Protein AF-A0A6P1F660-F1 (afdb_monomer)

Nearest PDB structures (foldseek):
  6tb3-assembly1_BW  TM=4.256E-01  e=9.507E-01  Saccharomyces cerevisiae S288C

pLDDT: mean 93.19, std 11.72, range [38.12, 98.62]

Structure (mmCIF, N/CA/C/O backbone):
data_AF-A0A6P1F660-F1
#
_entry.id   AF-A0A6P1F660-F1
#
loop_
_atom_site.group_PDB
_atom_site.id
_atom_site.type_symbol
_atom_site.label_atom_id
_atom_site.label_alt_id
_atom_site.label_comp_id
_atom_site.label_asym_id
_atom_site.label_entity_id
_atom_site.label_seq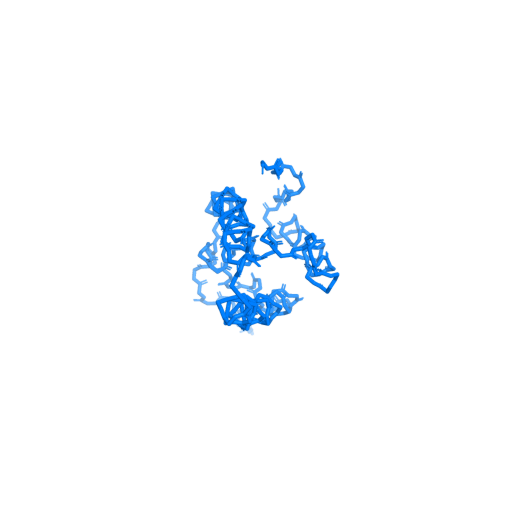_id
_atom_site.pdbx_PDB_ins_code
_atom_site.Cartn_x
_atom_site.Cartn_y
_atom_site.Cartn_z
_atom_site.occupancy
_atom_site.B_iso_or_equiv
_atom_site.auth_seq_id
_atom_site.auth_comp_id
_atom_site.auth_asym_id
_atom_site.auth_atom_id
_atom_site.pdbx_PDB_model_num
ATOM 1 N N . MET A 1 1 ? -5.148 -9.554 37.667 1.00 38.12 1 MET A N 1
ATOM 2 C CA . MET A 1 1 ? -5.523 -8.472 36.734 1.00 38.12 1 MET A CA 1
ATOM 3 C C . MET A 1 1 ? -4.328 -8.217 35.836 1.00 38.12 1 MET A C 1
ATOM 5 O O . MET A 1 1 ? -3.395 -7.546 36.249 1.00 38.12 1 MET A O 1
ATOM 9 N N . THR A 1 2 ? -4.286 -8.869 34.679 1.00 43.81 2 THR A N 1
ATOM 10 C CA . THR A 1 2 ? -3.238 -8.685 33.669 1.00 43.81 2 THR A CA 1
ATOM 11 C C . THR A 1 2 ? -3.574 -7.441 32.853 1.00 43.81 2 THR A C 1
ATOM 13 O O . THR A 1 2 ? -4.635 -7.371 32.239 1.00 43.81 2 THR A O 1
ATOM 16 N N . LEU A 1 3 ? -2.705 -6.432 32.921 1.00 48.50 3 LEU A N 1
ATOM 17 C CA . LEU A 1 3 ? -2.796 -5.216 32.118 1.00 48.50 3 LEU A CA 1
ATOM 18 C C . LEU A 1 3 ? -2.645 -5.589 30.635 1.00 48.50 3 LEU A C 1
ATOM 20 O O . LEU A 1 3 ? -1.702 -6.289 30.265 1.00 48.50 3 LEU A O 1
ATOM 24 N N . SER A 1 4 ? -3.610 -5.162 29.820 1.00 56.06 4 SER A N 1
ATOM 25 C CA . SER A 1 4 ? -3.655 -5.366 28.369 1.00 56.06 4 SER A CA 1
ATOM 26 C C . SER A 1 4 ? -2.384 -4.844 27.676 1.00 56.06 4 SER A C 1
ATOM 28 O O . SER A 1 4 ? -1.922 -3.761 28.033 1.00 56.06 4 SER A O 1
ATOM 30 N N . PRO A 1 5 ? -1.833 -5.542 26.662 1.00 54.72 5 PRO A N 1
ATOM 31 C CA . PRO A 1 5 ? -0.519 -5.219 26.100 1.00 54.72 5 PRO A CA 1
ATOM 32 C C . PRO A 1 5 ? -0.516 -4.115 25.016 1.00 54.72 5 PRO A C 1
ATOM 34 O O . PRO A 1 5 ? 0.495 -3.931 24.347 1.00 54.72 5 PRO A O 1
ATOM 37 N N . CYS A 1 6 ? -1.593 -3.341 24.840 1.00 56.88 6 CYS A N 1
ATOM 38 C CA . CYS A 1 6 ? -1.640 -2.197 23.913 1.00 56.88 6 CYS A CA 1
ATOM 39 C C . CYS A 1 6 ? -1.099 -0.922 24.585 1.00 56.88 6 CYS A C 1
ATOM 41 O O . CYS A 1 6 ? -1.883 -0.094 25.048 1.00 56.88 6 CYS A O 1
ATOM 43 N N . ALA A 1 7 ? 0.221 -0.777 24.717 1.00 51.19 7 ALA A N 1
ATOM 44 C CA . ALA A 1 7 ? 0.824 0.338 25.465 1.00 51.19 7 ALA A CA 1
ATOM 45 C C . ALA A 1 7 ? 1.386 1.493 24.601 1.00 51.19 7 ALA A C 1
ATOM 47 O O . ALA A 1 7 ? 1.884 2.472 25.154 1.00 51.19 7 ALA A O 1
ATOM 48 N N . SER A 1 8 ? 1.267 1.445 23.272 1.00 56.62 8 SER A N 1
ATOM 49 C CA . SER A 1 8 ? 1.608 2.557 22.360 1.00 56.62 8 SER A CA 1
ATOM 50 C C . SER A 1 8 ? 0.329 3.300 21.955 1.00 56.62 8 SER A C 1
ATOM 52 O O . SER A 1 8 ? -0.731 2.678 21.899 1.00 56.62 8 SER A O 1
ATOM 54 N N . ARG A 1 9 ? 0.383 4.615 21.669 1.00 75.88 9 ARG A N 1
ATOM 55 C CA . ARG A 1 9 ? -0.789 5.389 21.201 1.00 75.88 9 ARG A CA 1
ATOM 56 C C . ARG A 1 9 ? -1.274 4.834 19.856 1.00 75.88 9 ARG A C 1
ATOM 58 O O . ARG A 1 9 ? -0.831 5.284 18.80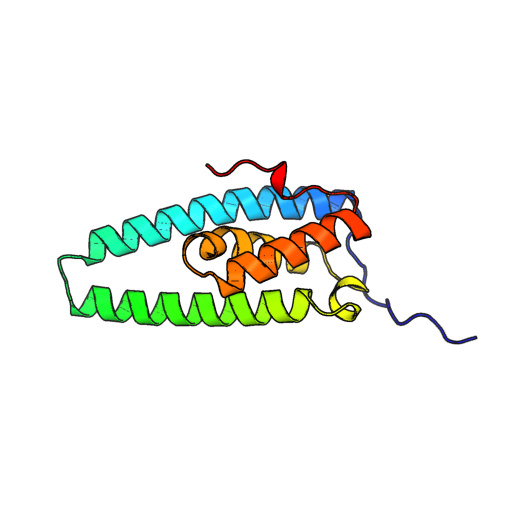3 1.00 75.88 9 ARG A O 1
ATOM 65 N N . ALA A 1 10 ? -2.171 3.856 19.915 1.00 85.19 10 ALA A N 1
ATOM 66 C CA . ALA A 1 10 ? -2.859 3.329 18.754 1.00 85.19 10 ALA A CA 1
ATOM 67 C C . ALA A 1 10 ? -3.598 4.469 18.043 1.00 85.19 10 ALA A C 1
ATOM 69 O O . ALA A 1 10 ? -4.097 5.397 18.691 1.00 85.19 10 ALA A O 1
ATOM 70 N N . ALA A 1 11 ? -3.650 4.401 16.715 1.00 90.94 11 ALA A N 1
ATOM 71 C CA . ALA A 1 11 ? -4.378 5.365 15.911 1.00 90.94 11 ALA A CA 1
ATOM 72 C C . ALA A 1 11 ? -5.841 5.426 16.358 1.00 90.94 11 ALA A C 1
ATOM 74 O O . ALA A 1 11 ? -6.486 4.406 16.606 1.00 90.94 11 ALA A O 1
ATOM 75 N N . THR A 1 12 ? -6.394 6.628 16.424 1.00 94.50 12 THR A N 1
ATOM 76 C CA . THR A 1 12 ? -7.843 6.799 16.470 1.00 94.50 12 THR A CA 1
ATOM 77 C C . THR A 1 12 ? -8.444 6.472 15.104 1.00 94.50 12 THR A C 1
ATOM 79 O O . THR A 1 12 ? -7.762 6.455 14.079 1.00 94.50 12 THR A O 1
ATOM 82 N N . ARG A 1 13 ? -9.761 6.254 15.059 1.00 95.56 13 ARG A N 1
ATOM 83 C CA . ARG A 1 13 ? -10.476 6.037 13.793 1.00 95.56 13 ARG A CA 1
ATOM 84 C C . ARG A 1 13 ? -10.281 7.185 12.795 1.00 95.56 13 ARG A C 1
ATOM 86 O O . ARG A 1 13 ? -10.191 6.931 11.600 1.00 95.56 13 ARG A O 1
ATOM 93 N N . GLU A 1 14 ? -10.266 8.426 13.272 1.00 96.19 14 GLU A N 1
ATOM 94 C CA . GLU A 1 14 ? -10.111 9.607 12.416 1.00 96.19 14 GLU A CA 1
ATOM 95 C C . GLU A 1 14 ? -8.707 9.673 11.809 1.00 96.19 14 GLU A C 1
ATOM 97 O O . GLU A 1 14 ? -8.573 9.783 10.593 1.00 96.19 14 GLU A O 1
ATOM 102 N N . GLU A 1 15 ? -7.670 9.495 12.630 1.00 96.88 15 GLU A N 1
ATOM 103 C CA . GLU A 1 15 ? -6.282 9.426 12.156 1.00 96.88 15 GLU A CA 1
ATOM 104 C C . GLU A 1 15 ? -6.077 8.265 11.179 1.00 96.88 15 GLU A C 1
ATOM 106 O O . GLU A 1 15 ? -5.421 8.429 10.153 1.00 96.88 15 GLU A O 1
ATOM 111 N N . ALA A 1 16 ? -6.680 7.105 11.460 1.00 96.94 16 ALA A N 1
ATOM 112 C CA . ALA A 1 16 ? -6.645 5.956 10.566 1.00 96.94 16 ALA A CA 1
ATOM 113 C C . ALA A 1 16 ? -7.310 6.261 9.216 1.00 96.94 16 ALA A C 1
ATOM 115 O O . ALA A 1 16 ? -6.772 5.891 8.177 1.00 96.94 16 ALA A O 1
ATOM 116 N N . LEU A 1 17 ? -8.454 6.954 9.205 1.00 97.31 17 LEU A N 1
ATOM 117 C CA . LEU A 1 17 ? -9.138 7.329 7.966 1.00 97.31 17 LEU A CA 1
ATOM 118 C C . LEU A 1 17 ? -8.275 8.256 7.108 1.00 97.31 17 LEU A C 1
ATOM 120 O O . LEU A 1 17 ? -8.118 7.995 5.916 1.00 97.31 17 LEU A O 1
ATOM 124 N N . VAL A 1 18 ? -7.702 9.300 7.713 1.00 97.88 18 VAL A N 1
ATOM 125 C CA . VAL A 1 18 ? -6.797 10.228 7.021 1.00 97.88 18 VAL A CA 1
ATOM 126 C C . VAL A 1 18 ? -5.597 9.468 6.457 1.00 97.88 18 VAL A C 1
ATOM 128 O O . VAL A 1 18 ? -5.339 9.538 5.257 1.00 97.88 18 VAL A O 1
ATOM 131 N N . ALA A 1 19 ? -4.939 8.648 7.282 1.00 97.81 19 ALA A N 1
ATOM 132 C CA . ALA A 1 19 ? -3.785 7.861 6.864 1.00 97.81 19 ALA A CA 1
ATOM 133 C C . ALA A 1 19 ? -4.100 6.906 5.704 1.00 97.81 19 ALA A C 1
ATOM 135 O O . ALA A 1 19 ? -3.305 6.796 4.776 1.00 97.81 19 ALA A O 1
ATOM 136 N N . VAL A 1 20 ? -5.255 6.231 5.723 1.00 98.12 20 VAL A N 1
ATOM 137 C CA . VAL A 1 20 ? -5.680 5.316 4.649 1.00 98.12 20 VAL A CA 1
ATOM 138 C C . VAL A 1 20 ? -5.898 6.066 3.336 1.00 98.12 20 VAL A C 1
ATOM 140 O O . VAL A 1 20 ? -5.435 5.611 2.288 1.00 98.12 20 VAL A O 1
ATOM 143 N N . VAL A 1 21 ? -6.597 7.202 3.377 1.00 97.88 21 VAL A N 1
ATOM 144 C CA . VAL A 1 21 ? -6.885 8.005 2.180 1.00 97.88 21 VAL A CA 1
ATOM 145 C C . VAL A 1 21 ? -5.592 8.554 1.581 1.00 97.88 21 VAL A C 1
ATOM 147 O O . VAL A 1 21 ? -5.348 8.362 0.387 1.00 97.88 21 VAL A O 1
ATOM 150 N N . ASP A 1 22 ? -4.739 9.160 2.405 1.00 98.06 22 ASP A N 1
ATOM 151 C CA . ASP A 1 22 ? -3.458 9.719 1.969 1.00 98.06 22 ASP A CA 1
ATOM 152 C C . ASP A 1 22 ? -2.538 8.630 1.409 1.00 98.06 22 ASP A C 1
ATOM 154 O O . ASP A 1 22 ? -1.958 8.790 0.333 1.00 98.06 22 ASP A O 1
ATOM 158 N N . ALA A 1 23 ? -2.466 7.479 2.080 1.00 98.19 23 ALA A N 1
ATOM 159 C CA . ALA A 1 23 ? -1.698 6.328 1.625 1.00 98.19 23 ALA A CA 1
ATOM 160 C C . ALA A 1 23 ? -2.165 5.800 0.265 1.00 98.19 23 ALA A C 1
ATOM 162 O O . ALA A 1 23 ? -1.333 5.441 -0.568 1.00 98.19 23 ALA A O 1
ATOM 163 N N . CYS A 1 24 ? -3.476 5.764 0.013 1.00 98.00 24 CYS A N 1
ATOM 164 C CA . CYS A 1 24 ? -4.002 5.333 -1.281 1.00 98.00 24 CYS A CA 1
ATOM 165 C C . CYS A 1 24 ? -3.639 6.323 -2.394 1.00 98.00 24 CYS A C 1
ATOM 167 O O . CYS A 1 24 ? -3.195 5.905 -3.461 1.00 98.00 24 CYS A O 1
ATOM 169 N N . LEU A 1 25 ? -3.773 7.629 -2.135 1.00 97.25 25 LEU A N 1
ATOM 170 C CA . LEU A 1 25 ? -3.407 8.673 -3.097 1.00 97.25 25 LEU A CA 1
ATOM 171 C C . LEU A 1 25 ? -1.909 8.643 -3.425 1.00 97.25 25 LEU A C 1
ATOM 173 O O . LEU A 1 25 ? -1.526 8.696 -4.595 1.00 97.25 25 LEU A O 1
ATOM 177 N N . LEU A 1 26 ? -1.063 8.527 -2.399 1.00 98.19 26 LEU A N 1
ATOM 178 C CA . LEU A 1 26 ? 0.382 8.395 -2.569 1.00 98.19 26 LEU A CA 1
ATOM 179 C C . LEU A 1 26 ? 0.742 7.091 -3.281 1.00 98.19 26 LEU A C 1
ATOM 181 O O . LEU A 1 26 ? 1.603 7.099 -4.155 1.00 98.19 26 LEU A O 1
ATOM 185 N N . GLY A 1 27 ? 0.067 5.989 -2.954 1.00 98.31 27 GLY A N 1
ATOM 186 C CA . GLY A 1 27 ? 0.284 4.690 -3.581 1.00 98.31 27 GLY A CA 1
ATOM 187 C C . GLY A 1 27 ? 0.014 4.707 -5.085 1.00 98.31 27 GLY A C 1
ATOM 188 O O . GLY A 1 27 ? 0.855 4.245 -5.854 1.00 98.31 27 GLY A O 1
ATOM 189 N N . ASP A 1 28 ? -1.095 5.313 -5.514 1.00 98.19 28 ASP A N 1
ATOM 190 C CA . ASP A 1 28 ? -1.428 5.461 -6.938 1.00 98.19 28 ASP A CA 1
ATOM 191 C C . ASP A 1 28 ? -0.369 6.306 -7.671 1.00 98.19 28 ASP A C 1
ATOM 193 O O . ASP A 1 28 ? 0.132 5.925 -8.735 1.00 98.19 28 ASP A O 1
ATOM 197 N N . ALA A 1 29 ? 0.055 7.423 -7.067 1.00 98.12 29 ALA A N 1
ATOM 198 C CA . ALA A 1 29 ? 1.109 8.273 -7.620 1.00 98.12 29 ALA A CA 1
ATOM 199 C C . ALA A 1 29 ? 2.462 7.540 -7.723 1.00 98.12 29 ALA A C 1
ATOM 201 O O . ALA A 1 29 ? 3.158 7.651 -8.737 1.00 98.12 29 ALA A O 1
ATOM 202 N N . THR A 1 30 ? 2.832 6.760 -6.703 1.00 98.31 30 THR A N 1
ATOM 203 C CA . THR A 1 30 ? 4.059 5.953 -6.699 1.00 98.31 30 THR A CA 1
ATOM 204 C C . THR A 1 30 ? 4.013 4.853 -7.758 1.00 98.31 30 THR A C 1
ATOM 206 O O . THR A 1 30 ? 4.971 4.708 -8.519 1.00 98.31 30 THR A O 1
ATOM 209 N N . LEU A 1 31 ? 2.902 4.116 -7.868 1.00 97.81 31 LEU A N 1
ATOM 210 C CA . LEU A 1 31 ? 2.724 3.093 -8.900 1.00 97.81 31 LEU A CA 1
ATOM 211 C C . LEU A 1 31 ? 2.875 3.698 -10.297 1.00 97.81 31 LEU A C 1
ATOM 213 O O . LEU A 1 31 ? 3.605 3.163 -11.137 1.00 97.81 31 LEU A O 1
ATOM 217 N N . ARG A 1 32 ? 2.257 4.859 -10.537 1.00 97.88 32 ARG A N 1
ATOM 218 C CA . ARG A 1 32 ? 2.395 5.556 -11.816 1.00 97.88 32 ARG A CA 1
ATOM 219 C C . ARG A 1 32 ? 3.848 5.916 -12.119 1.00 97.88 32 ARG A C 1
ATOM 221 O O . ARG A 1 32 ? 4.325 5.635 -13.219 1.00 97.88 32 ARG A O 1
ATOM 228 N N . ALA A 1 33 ? 4.568 6.457 -11.138 1.00 98.06 33 ALA A N 1
ATOM 229 C CA . ALA A 1 33 ? 5.985 6.771 -11.283 1.00 98.06 33 ALA A CA 1
ATOM 230 C C . ALA A 1 33 ? 6.832 5.518 -11.575 1.00 98.06 33 ALA A C 1
ATOM 232 O O . ALA A 1 33 ? 7.728 5.567 -12.415 1.00 98.06 33 ALA A O 1
ATOM 233 N N . HIS A 1 34 ? 6.546 4.376 -10.940 1.00 98.00 34 HIS A N 1
ATOM 234 C CA . HIS A 1 34 ? 7.227 3.108 -11.231 1.00 98.00 34 HIS A CA 1
ATOM 235 C C . HIS A 1 34 ? 7.013 2.658 -12.674 1.00 98.00 34 HIS A C 1
ATOM 237 O O . HIS A 1 34 ? 7.976 2.304 -13.356 1.00 98.00 34 HIS A O 1
ATOM 243 N N . ILE A 1 35 ? 5.773 2.720 -13.158 1.00 96.81 35 ILE A N 1
ATOM 244 C CA . ILE A 1 35 ? 5.433 2.377 -14.541 1.00 96.81 35 ILE A CA 1
ATOM 245 C C . ILE A 1 35 ? 6.181 3.290 -15.521 1.00 96.81 35 ILE A C 1
ATOM 247 O O . ILE A 1 35 ? 6.762 2.806 -16.494 1.00 96.81 35 ILE A O 1
ATOM 251 N N . ASP A 1 36 ? 6.220 4.597 -15.266 1.00 98.00 36 ASP A N 1
ATOM 252 C CA . ASP A 1 36 ? 6.897 5.554 -16.145 1.00 98.00 36 ASP A CA 1
ATOM 253 C C . ASP A 1 36 ? 8.432 5.390 -16.102 1.00 98.00 36 ASP A C 1
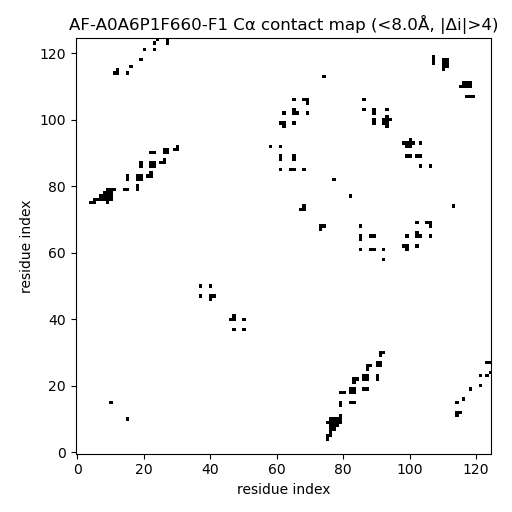ATOM 255 O O . ASP A 1 36 ? 9.106 5.448 -17.138 1.00 98.00 36 ASP A O 1
ATOM 259 N N . HIS A 1 37 ? 9.003 5.061 -14.939 1.00 97.44 37 HIS A N 1
ATOM 260 C CA . HIS A 1 37 ? 10.410 4.674 -14.823 1.00 97.44 37 HIS A CA 1
ATOM 261 C C . HIS A 1 37 ? 10.730 3.392 -15.602 1.00 97.44 37 HIS A C 1
ATOM 263 O O . HIS A 1 37 ? 11.747 3.343 -16.292 1.00 97.44 37 HIS A O 1
ATOM 269 N N . LEU A 1 38 ? 9.866 2.375 -15.546 1.00 96.81 38 LEU A N 1
ATOM 270 C CA . LEU A 1 38 ? 10.041 1.142 -16.317 1.00 96.81 38 LEU A CA 1
ATOM 271 C C . LEU A 1 38 ? 9.969 1.417 -17.821 1.00 96.81 38 LEU A C 1
ATOM 273 O O . LEU A 1 38 ? 10.850 0.992 -18.566 1.00 96.81 38 LEU A O 1
ATOM 277 N N . ARG A 1 39 ? 8.975 2.189 -18.272 1.00 97.38 39 ARG A N 1
ATOM 278 C CA . ARG A 1 39 ? 8.845 2.581 -19.685 1.00 97.38 39 ARG A CA 1
ATOM 279 C C . ARG A 1 39 ? 10.074 3.336 -20.184 1.00 97.38 39 ARG A C 1
ATOM 281 O O . ARG A 1 39 ? 10.581 3.019 -21.255 1.00 97.38 39 ARG A O 1
ATOM 288 N N . SER A 1 40 ? 10.576 4.299 -19.410 1.00 97.44 40 SER A N 1
ATOM 289 C CA . SER A 1 40 ? 11.759 5.084 -19.798 1.00 97.44 40 SER A CA 1
ATOM 290 C C . SER A 1 40 ? 13.065 4.282 -19.775 1.00 97.44 40 SER A C 1
ATOM 292 O O . SER A 1 40 ? 13.982 4.603 -20.526 1.00 97.44 40 SER A O 1
ATOM 294 N N . ALA A 1 41 ? 13.156 3.229 -18.957 1.00 97.06 41 ALA A N 1
ATOM 295 C CA . ALA A 1 41 ? 14.309 2.331 -18.915 1.00 97.06 41 ALA A CA 1
ATOM 296 C C . ALA A 1 41 ? 14.293 1.254 -20.015 1.00 97.06 41 ALA A C 1
ATOM 298 O O . ALA A 1 41 ? 15.312 0.608 -20.232 1.00 97.06 41 ALA A O 1
ATOM 299 N N . MET A 1 42 ? 13.171 1.048 -20.716 1.00 95.44 42 MET A N 1
ATOM 300 C CA . MET A 1 42 ? 13.004 -0.015 -21.720 1.00 95.44 42 MET A CA 1
ATOM 301 C C . MET A 1 42 ? 14.078 -0.058 -22.829 1.00 95.44 42 MET A C 1
ATOM 303 O O . MET A 1 42 ? 14.442 -1.166 -23.218 1.00 95.44 42 MET A O 1
ATOM 307 N N . PRO A 1 43 ? 14.623 1.072 -23.325 1.00 97.81 43 PRO A N 1
ATOM 308 C CA . PRO A 1 43 ? 15.687 1.051 -24.335 1.00 97.81 43 PRO A CA 1
ATOM 309 C C . PRO A 1 43 ? 17.066 0.609 -23.814 1.00 97.81 43 PRO A C 1
ATOM 311 O O . PRO A 1 43 ? 17.942 0.318 -24.623 1.00 97.81 43 PRO A O 1
ATOM 314 N N . ASP A 1 44 ? 17.280 0.587 -22.494 1.00 97.75 44 ASP A N 1
ATOM 315 C CA . ASP A 1 44 ? 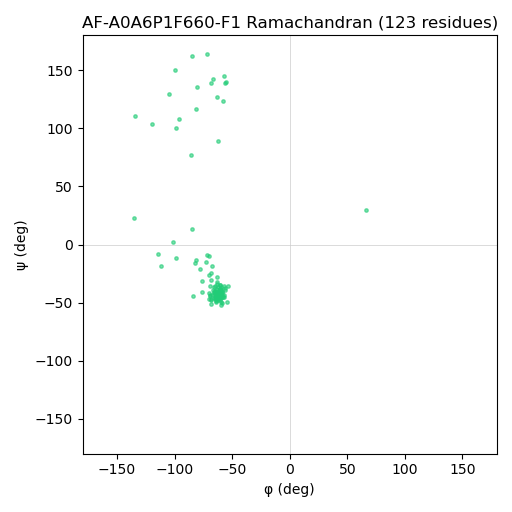18.574 0.326 -21.852 1.00 97.75 44 ASP A CA 1
ATOM 316 C C . ASP A 1 44 ? 18.482 -0.924 -20.949 1.00 97.75 44 ASP A C 1
ATOM 318 O O . ASP A 1 44 ? 17.930 -0.859 -19.842 1.00 97.75 44 ASP A O 1
ATOM 322 N N . PRO A 1 45 ? 19.024 -2.077 -21.389 1.00 96.94 45 PRO A N 1
ATOM 323 C CA . PRO A 1 45 ? 18.953 -3.328 -20.637 1.00 96.94 45 PRO A CA 1
ATOM 324 C C . PRO A 1 45 ? 19.608 -3.280 -19.250 1.00 96.94 45 PRO A C 1
ATOM 326 O O . PRO A 1 45 ? 19.111 -3.926 -18.321 1.00 96.94 45 PRO A O 1
ATOM 329 N N . ASP A 1 46 ? 20.697 -2.529 -19.080 1.00 97.62 46 ASP A N 1
ATOM 330 C CA . ASP A 1 46 ? 21.424 -2.455 -17.807 1.00 97.62 46 ASP A CA 1
ATOM 331 C C . ASP A 1 46 ? 20.670 -1.581 -16.804 1.00 97.62 46 ASP A C 1
ATOM 333 O O . ASP A 1 46 ? 20.506 -1.947 -15.628 1.00 97.62 46 ASP A O 1
ATOM 337 N N . ARG A 1 47 ? 20.109 -0.466 -17.284 1.00 97.31 47 ARG A N 1
ATOM 338 C CA . ARG A 1 47 ? 19.206 0.372 -16.489 1.00 97.31 47 ARG A CA 1
ATOM 339 C C . ARG A 1 47 ? 17.928 -0.374 -16.120 1.00 97.31 47 ARG A C 1
ATOM 341 O O . ARG A 1 47 ? 17.509 -0.307 -14.963 1.00 97.31 47 ARG A O 1
ATOM 348 N N . MET A 1 48 ? 17.336 -1.117 -17.056 1.00 97.88 48 MET A N 1
ATOM 349 C CA . MET A 1 48 ? 16.155 -1.947 -16.809 1.00 97.88 48 MET A CA 1
ATOM 350 C C . MET A 1 48 ? 16.431 -2.998 -15.730 1.00 97.88 48 MET A C 1
ATOM 352 O O . MET A 1 48 ? 15.681 -3.095 -14.759 1.00 97.88 48 MET A O 1
ATOM 356 N N . ARG A 1 49 ? 17.540 -3.741 -15.840 1.00 97.69 49 ARG A N 1
ATOM 357 C CA . ARG A 1 49 ? 17.933 -4.757 -14.850 1.00 97.69 49 ARG A CA 1
ATOM 358 C C . ARG A 1 49 ? 18.131 -4.157 -13.458 1.00 97.69 49 ARG A C 1
ATOM 360 O O . ARG A 1 49 ? 17.677 -4.728 -12.463 1.00 97.69 49 ARG A O 1
ATOM 367 N N . SER A 1 50 ? 18.786 -3.001 -13.385 1.00 97.25 50 SER A N 1
ATOM 368 C CA . SER A 1 50 ? 19.025 -2.292 -12.123 1.00 97.25 50 SER A CA 1
ATOM 369 C C . SER A 1 50 ? 17.714 -1.832 -11.483 1.00 97.25 50 SER A C 1
ATOM 371 O O . SER A 1 50 ? 17.500 -2.040 -10.287 1.00 97.25 50 SER A O 1
ATOM 373 N N . LEU A 1 51 ? 16.805 -1.270 -12.284 1.00 97.75 51 LEU A N 1
ATOM 374 C CA . LEU A 1 51 ? 15.492 -0.831 -11.822 1.00 97.75 51 LEU A CA 1
ATOM 375 C C . LEU A 1 51 ? 14.646 -2.010 -11.329 1.00 97.75 51 LEU A C 1
ATOM 377 O O . LEU A 1 51 ? 14.136 -1.961 -10.214 1.00 97.75 51 LEU A O 1
ATOM 381 N N . GLN A 1 52 ? 14.557 -3.095 -12.099 1.00 96.69 52 GLN A N 1
ATOM 382 C CA . GLN A 1 52 ? 13.835 -4.305 -11.694 1.00 96.69 52 GLN A CA 1
ATOM 383 C C . GLN A 1 52 ? 14.384 -4.896 -10.390 1.00 96.69 52 GLN A C 1
ATOM 385 O O . GLN A 1 52 ? 13.613 -5.289 -9.517 1.00 96.69 52 GLN A O 1
ATOM 390 N N . SER A 1 53 ? 15.710 -4.913 -10.221 1.00 97.69 53 SER A N 1
ATOM 391 C CA . SER A 1 53 ? 16.343 -5.389 -8.985 1.00 97.69 53 SER A CA 1
ATOM 392 C C . SER A 1 53 ? 15.957 -4.539 -7.774 1.00 97.69 53 SER A C 1
ATOM 394 O O . SER A 1 53 ? 15.775 -5.079 -6.684 1.00 97.69 53 SER A O 1
ATOM 396 N N . ARG A 1 54 ? 15.804 -3.220 -7.953 1.00 97.62 54 ARG A N 1
ATOM 397 C CA . ARG A 1 54 ? 15.323 -2.319 -6.900 1.00 97.62 54 ARG A CA 1
ATOM 398 C C . ARG A 1 54 ? 13.852 -2.576 -6.575 1.00 97.62 54 ARG A C 1
ATOM 400 O O . ARG A 1 54 ? 13.544 -2.827 -5.416 1.00 97.62 54 ARG A O 1
ATOM 407 N N . LEU A 1 55 ? 12.982 -2.601 -7.587 1.00 97.50 55 LEU A N 1
ATOM 408 C CA . LEU A 1 55 ? 11.542 -2.827 -7.399 1.00 97.50 55 LEU A CA 1
ATOM 409 C C . LEU A 1 55 ? 11.260 -4.186 -6.748 1.00 97.50 55 LEU A C 1
ATOM 411 O O . LEU A 1 55 ? 10.371 -4.292 -5.914 1.00 97.50 55 LEU A O 1
ATOM 415 N N . ARG A 1 56 ? 12.057 -5.218 -7.052 1.00 97.44 56 ARG A N 1
ATOM 416 C CA . ARG A 1 56 ? 11.932 -6.520 -6.388 1.00 97.44 56 ARG A CA 1
ATOM 417 C C . ARG A 1 56 ? 12.165 -6.431 -4.878 1.00 97.44 56 ARG A C 1
ATOM 419 O O . ARG A 1 56 ? 11.398 -7.010 -4.122 1.00 97.44 56 ARG A O 1
ATOM 426 N N . ARG A 1 57 ? 13.164 -5.660 -4.434 1.00 98.31 57 ARG A N 1
ATOM 427 C CA . ARG A 1 57 ? 13.402 -5.426 -2.997 1.00 98.31 57 ARG A CA 1
ATOM 428 C C . ARG A 1 57 ? 12.263 -4.640 -2.352 1.00 98.31 57 ARG A C 1
ATOM 430 O O . ARG A 1 57 ? 11.926 -4.898 -1.204 1.00 98.31 57 ARG A O 1
ATOM 437 N N . GLU A 1 58 ? 11.684 -3.687 -3.079 1.00 98.00 58 GLU A N 1
ATOM 438 C CA . GLU A 1 58 ? 10.526 -2.922 -2.606 1.00 98.00 58 GLU A CA 1
ATOM 439 C C . GLU A 1 58 ? 9.289 -3.823 -2.437 1.00 98.00 58 GLU A C 1
ATOM 441 O O . GLU A 1 58 ? 8.600 -3.720 -1.423 1.00 98.00 58 GLU A O 1
ATOM 446 N N . VAL A 1 59 ? 9.053 -4.759 -3.365 1.00 98.25 59 VAL A N 1
ATOM 447 C CA . VAL A 1 59 ? 8.004 -5.790 -3.248 1.00 98.25 59 VAL A CA 1
ATOM 448 C C . VAL A 1 59 ? 8.263 -6.714 -2.058 1.00 98.25 59 VAL A C 1
ATOM 450 O O . VAL A 1 59 ? 7.347 -6.968 -1.279 1.00 98.25 59 VAL A O 1
ATOM 453 N N . ASP A 1 60 ? 9.498 -7.188 -1.876 1.00 98.25 60 ASP A N 1
ATOM 454 C CA . ASP A 1 60 ? 9.850 -8.057 -0.746 1.00 98.25 60 ASP A CA 1
ATOM 455 C C . ASP A 1 60 ? 9.612 -7.342 0.601 1.00 98.25 60 ASP A C 1
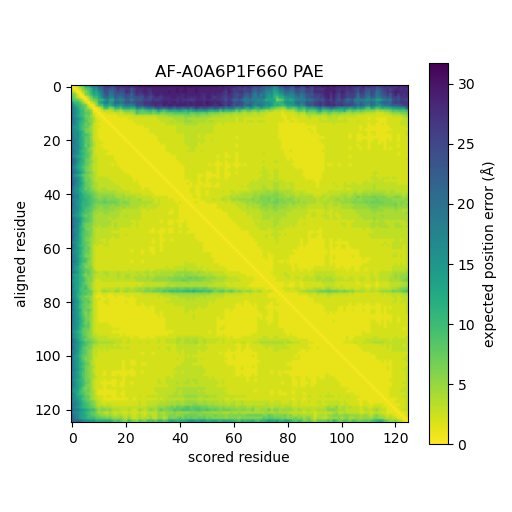ATOM 457 O O . ASP A 1 60 ? 9.052 -7.924 1.531 1.00 98.25 60 A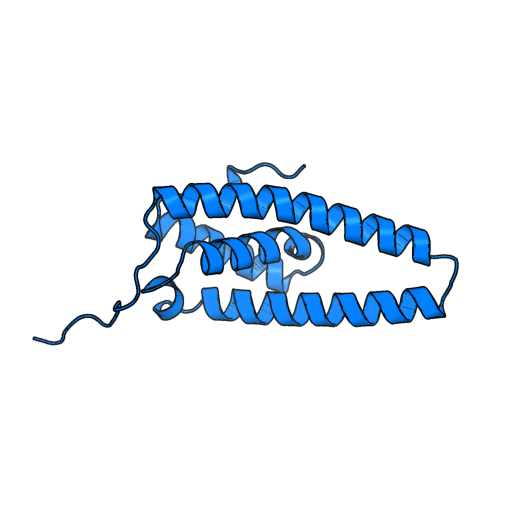SP A O 1
ATOM 461 N N . ALA A 1 61 ? 9.953 -6.051 0.693 1.00 98.00 61 ALA A N 1
ATOM 462 C CA . ALA A 1 61 ? 9.667 -5.229 1.868 1.00 98.00 61 ALA A CA 1
ATOM 463 C C . ALA A 1 61 ? 8.157 -5.014 2.086 1.00 98.00 61 ALA A C 1
ATOM 465 O O . ALA A 1 61 ? 7.680 -5.090 3.220 1.00 98.00 61 ALA A O 1
ATOM 466 N N . ALA A 1 62 ? 7.395 -4.781 1.012 1.00 98.31 62 ALA A N 1
ATOM 467 C CA . ALA A 1 62 ? 5.942 -4.649 1.070 1.00 98.31 62 ALA A CA 1
ATOM 468 C C . ALA A 1 62 ? 5.269 -5.935 1.569 1.00 98.31 62 ALA A C 1
ATOM 470 O O . ALA A 1 62 ? 4.387 -5.866 2.424 1.00 98.31 62 ALA A O 1
ATOM 471 N N . ARG A 1 63 ? 5.713 -7.106 1.091 1.00 98.19 63 ARG A N 1
ATOM 472 C CA . ARG A 1 63 ? 5.227 -8.406 1.577 1.00 98.19 63 ARG A CA 1
ATOM 473 C C . ARG A 1 63 ? 5.484 -8.568 3.068 1.00 98.19 63 ARG A C 1
ATOM 475 O O . ARG A 1 63 ? 4.531 -8.803 3.798 1.00 98.19 63 ARG A O 1
ATOM 482 N N . ALA A 1 64 ? 6.717 -8.355 3.528 1.00 98.12 64 ALA A N 1
ATOM 483 C CA . ALA A 1 64 ? 7.058 -8.491 4.946 1.00 98.12 64 ALA A CA 1
ATOM 484 C C . ALA A 1 64 ? 6.225 -7.557 5.847 1.00 98.12 64 ALA A C 1
ATOM 486 O O . ALA A 1 64 ? 5.761 -7.958 6.915 1.00 98.12 64 ALA A O 1
ATOM 487 N N . LEU A 1 65 ? 5.990 -6.314 5.408 1.00 97.94 65 LEU A N 1
ATOM 488 C CA . LEU A 1 65 ? 5.136 -5.368 6.128 1.00 97.94 65 LEU A CA 1
ATOM 489 C C . LEU A 1 65 ? 3.683 -5.856 6.224 1.00 97.94 65 LEU A C 1
ATOM 491 O O . LEU A 1 65 ? 3.063 -5.751 7.283 1.00 97.94 65 LEU A O 1
ATOM 495 N N . LEU A 1 66 ? 3.139 -6.372 5.125 1.00 98.25 66 LEU A N 1
ATOM 496 C CA . LEU A 1 66 ? 1.755 -6.831 5.054 1.00 98.25 66 LEU A CA 1
ATOM 497 C C . LEU A 1 66 ? 1.532 -8.181 5.744 1.00 98.25 66 LEU A C 1
ATOM 499 O O . LEU A 1 66 ? 0.466 -8.396 6.315 1.00 98.25 66 LEU A O 1
ATOM 503 N N . GLU A 1 67 ? 2.531 -9.061 5.746 1.00 97.69 67 GLU A N 1
ATOM 504 C CA . GLU A 1 67 ? 2.547 -10.278 6.560 1.00 97.69 67 GLU A CA 1
ATOM 505 C C . GLU A 1 67 ? 2.506 -9.921 8.046 1.00 97.69 67 GLU A C 1
ATOM 507 O O . GLU A 1 67 ? 1.675 -10.452 8.773 1.00 97.69 67 GLU A O 1
ATOM 512 N N . ALA A 1 68 ? 3.303 -8.942 8.487 1.00 95.81 68 ALA A N 1
ATOM 513 C CA . ALA A 1 68 ? 3.223 -8.457 9.862 1.00 95.81 68 ALA A CA 1
ATOM 514 C C . ALA A 1 68 ? 1.831 -7.885 10.190 1.00 95.81 68 ALA A C 1
ATOM 516 O O . ALA A 1 68 ? 1.323 -8.120 11.280 1.00 95.81 68 ALA A O 1
ATOM 517 N N . ALA A 1 69 ? 1.189 -7.181 9.250 1.00 95.94 69 ALA A N 1
ATOM 518 C CA . ALA A 1 69 ? -0.176 -6.674 9.416 1.00 95.94 69 ALA A CA 1
ATOM 519 C C . ALA A 1 69 ? -1.259 -7.772 9.403 1.00 95.94 69 ALA A C 1
ATOM 521 O O . ALA A 1 69 ? -2.419 -7.492 9.715 1.00 95.94 69 ALA A O 1
ATOM 522 N N . ALA A 1 70 ? -0.922 -9.017 9.054 1.00 91.81 70 ALA A N 1
ATOM 523 C CA . ALA A 1 70 ? -1.836 -10.148 9.188 1.00 91.81 70 ALA A CA 1
ATOM 524 C C . ALA A 1 70 ? -1.933 -10.654 10.639 1.00 91.81 70 ALA A C 1
ATOM 526 O O . ALA A 1 70 ? -2.934 -11.286 10.986 1.00 91.81 70 ALA A O 1
ATOM 527 N N . GLU A 1 71 ? -0.939 -10.349 11.479 1.00 92.56 71 GLU A N 1
ATOM 528 C CA . GLU A 1 71 ? -0.889 -10.789 12.873 1.00 92.56 71 GLU A CA 1
ATOM 529 C C . GLU A 1 71 ? -1.770 -9.907 13.779 1.00 92.56 71 GLU A C 1
ATOM 531 O O . GLU A 1 71 ? -1.727 -8.675 13.675 1.00 92.56 71 GLU A O 1
ATOM 536 N N . PRO A 1 72 ? -2.573 -10.487 14.694 1.00 89.50 72 PRO A N 1
ATOM 537 C CA . PRO A 1 72 ? -3.442 -9.723 15.594 1.00 89.50 72 PRO A CA 1
ATOM 538 C C . PRO A 1 72 ? -2.700 -8.685 16.443 1.00 89.50 72 PRO A C 1
ATOM 540 O O . PRO A 1 72 ? -3.210 -7.587 16.662 1.00 89.50 72 PRO A O 1
ATOM 543 N N . GLU A 1 73 ? -1.490 -9.013 16.895 1.00 90.56 73 GLU A N 1
ATOM 544 C CA . GLU A 1 73 ? -0.658 -8.165 17.747 1.00 90.56 73 GLU A CA 1
ATOM 545 C C . GLU A 1 73 ? -0.259 -6.865 17.049 1.00 90.56 73 GLU A C 1
ATOM 547 O O . GLU A 1 73 ? -0.081 -5.849 17.711 1.00 90.56 73 GLU A O 1
ATOM 552 N N . TRP A 1 74 ? -0.168 -6.862 15.717 1.00 94.62 74 TRP A N 1
ATOM 553 C CA . TRP A 1 74 ? 0.149 -5.659 14.950 1.00 94.62 74 TRP A CA 1
ATOM 554 C C . TRP A 1 74 ? -0.921 -4.576 15.104 1.00 94.62 74 TRP A C 1
ATOM 556 O O . TRP A 1 74 ? -0.601 -3.391 15.118 1.00 94.62 74 TRP A O 1
ATOM 566 N N . TRP A 1 75 ? -2.188 -4.977 15.245 1.00 94.25 75 TRP A N 1
ATOM 567 C CA . TRP A 1 75 ? -3.338 -4.074 15.353 1.00 94.25 75 TRP A CA 1
ATOM 568 C C . TRP A 1 75 ? -3.557 -3.534 16.761 1.00 94.25 75 TRP A C 1
ATOM 570 O O . TRP A 1 75 ? -4.279 -2.553 16.931 1.00 94.25 75 TRP A O 1
ATOM 580 N N . CYS A 1 76 ? -2.943 -4.159 17.764 1.00 89.56 76 CYS A N 1
ATOM 581 C CA . CYS A 1 76 ? -3.047 -3.750 19.157 1.00 89.56 76 CYS A CA 1
ATOM 582 C C . CYS A 1 76 ? -2.515 -2.328 19.375 1.00 89.56 76 CYS A C 1
ATOM 584 O O . CYS A 1 76 ? -3.086 -1.567 20.154 1.00 89.56 76 CYS A O 1
ATOM 586 N N . ASP A 1 77 ? -1.441 -1.958 18.688 1.00 89.31 77 ASP A N 1
ATOM 587 C CA . ASP A 1 77 ? -0.751 -0.690 18.894 1.00 89.31 77 ASP A CA 1
ATOM 588 C C . ASP A 1 77 ? -0.383 0.016 17.580 1.00 89.31 77 ASP A C 1
ATOM 590 O O . ASP A 1 77 ? 0.518 0.856 17.541 1.00 89.31 77 ASP A O 1
ATOM 594 N N . VAL A 1 78 ? -1.100 -0.307 16.497 1.00 95.00 78 VAL A N 1
ATOM 595 C CA . VAL A 1 78 ? -0.859 0.280 15.177 1.00 95.00 78 VAL A CA 1
ATOM 596 C C . VAL A 1 78 ? -0.994 1.805 15.220 1.00 95.00 78 VAL A C 1
ATOM 598 O O . VAL A 1 78 ? -2.034 2.348 15.596 1.00 95.00 78 VAL A O 1
ATOM 601 N N . THR A 1 79 ? 0.058 2.512 14.804 1.00 95.94 79 THR A N 1
ATOM 602 C CA . THR A 1 79 ? 0.028 3.970 14.624 1.00 95.94 79 THR A CA 1
ATOM 603 C C . THR A 1 79 ? -0.510 4.341 13.243 1.00 95.94 79 THR A C 1
ATOM 605 O O . THR A 1 79 ? -0.518 3.519 12.322 1.00 95.94 79 THR A O 1
ATOM 608 N N . ALA A 1 80 ? -0.931 5.594 13.070 1.00 95.94 80 ALA A N 1
ATOM 609 C CA . ALA A 1 80 ? -1.449 6.080 11.792 1.00 95.94 80 ALA A CA 1
ATOM 610 C C . ALA A 1 80 ? -0.399 5.963 10.674 1.00 95.94 80 ALA A C 1
ATOM 612 O O . ALA A 1 80 ? -0.718 5.547 9.564 1.00 95.94 80 ALA A O 1
ATOM 613 N N . GLU A 1 81 ? 0.872 6.234 10.980 1.00 96.12 81 GLU A N 1
ATOM 614 C CA . GLU A 1 81 ? 1.986 6.121 10.035 1.00 96.12 81 GLU A CA 1
ATOM 615 C C . GLU A 1 81 ? 2.213 4.670 9.604 1.00 96.12 81 GLU A C 1
ATOM 617 O O . GLU A 1 81 ? 2.381 4.388 8.417 1.00 96.12 81 GLU A O 1
ATOM 622 N N . ARG A 1 82 ? 2.187 3.730 10.559 1.00 96.94 82 ARG A N 1
ATOM 623 C CA . ARG A 1 82 ? 2.377 2.300 10.280 1.00 96.94 82 ARG A CA 1
ATOM 624 C C . ARG A 1 82 ? 1.221 1.737 9.454 1.00 96.94 82 ARG A C 1
ATOM 626 O O . ARG A 1 82 ? 1.453 0.957 8.530 1.00 96.94 82 ARG A O 1
ATOM 633 N N . LEU A 1 83 ? -0.005 2.168 9.757 1.00 97.88 83 LEU A N 1
ATOM 634 C CA . LEU A 1 83 ? -1.191 1.828 8.979 1.00 97.88 83 LEU A CA 1
ATOM 635 C C . LEU A 1 83 ? -1.114 2.392 7.558 1.00 97.88 83 LEU A C 1
ATOM 637 O O . LEU A 1 83 ? -1.316 1.653 6.596 1.00 97.88 83 LEU A O 1
ATOM 641 N N . GLY A 1 84 ? -0.759 3.671 7.427 1.00 98.19 84 GLY A N 1
ATOM 642 C CA . GLY A 1 84 ? -0.576 4.335 6.141 1.00 98.19 84 GLY A CA 1
ATOM 643 C C . GLY A 1 84 ? 0.465 3.626 5.277 1.00 98.19 84 GLY A C 1
ATOM 644 O O . GLY A 1 84 ? 0.196 3.329 4.117 1.00 98.19 84 GLY A O 1
ATOM 645 N N . ALA A 1 85 ? 1.610 3.245 5.849 1.00 98.38 85 ALA A N 1
ATOM 646 C CA . ALA A 1 85 ? 2.640 2.497 5.131 1.00 98.38 85 ALA A CA 1
ATOM 647 C C . ALA A 1 85 ? 2.125 1.147 4.595 1.00 98.38 85 ALA A C 1
ATOM 649 O O . ALA A 1 85 ? 2.393 0.803 3.443 1.00 98.38 85 ALA A O 1
ATOM 650 N N . ALA A 1 86 ? 1.356 0.397 5.394 1.00 98.44 86 ALA A N 1
ATOM 651 C CA . ALA A 1 86 ? 0.768 -0.872 4.962 1.00 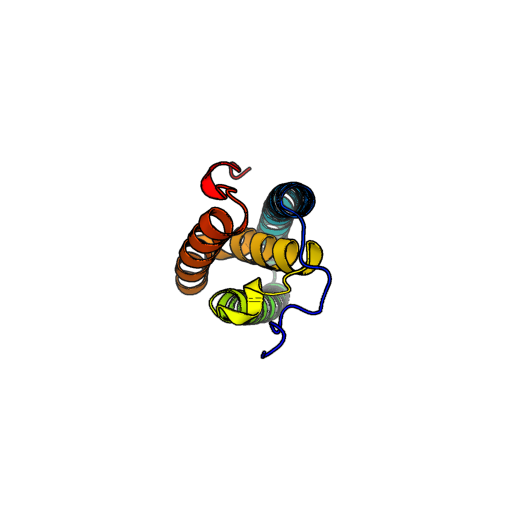98.44 86 ALA A CA 1
ATOM 652 C C . ALA A 1 86 ? -0.260 -0.668 3.835 1.00 98.44 86 ALA A C 1
ATOM 654 O O . ALA A 1 86 ? -0.207 -1.357 2.815 1.00 98.44 86 ALA A O 1
ATOM 655 N N . CYS A 1 87 ? -1.152 0.316 3.972 1.00 98.44 87 CYS A N 1
ATOM 656 C CA . CYS A 1 87 ? -2.129 0.652 2.937 1.00 98.44 87 CYS A CA 1
ATOM 657 C C . CYS A 1 87 ? -1.456 1.118 1.639 1.00 98.44 87 CYS A C 1
ATOM 659 O O . CYS A 1 87 ? -1.844 0.670 0.563 1.00 98.44 87 CYS A O 1
ATOM 661 N N . GLN A 1 88 ? -0.420 1.954 1.727 1.00 98.62 88 GLN A N 1
ATOM 662 C CA . GLN A 1 88 ? 0.333 2.427 0.566 1.00 98.62 88 GLN A CA 1
ATOM 663 C C . GLN A 1 88 ? 1.041 1.260 -0.131 1.00 98.62 88 GLN A C 1
ATOM 665 O O . GLN A 1 88 ? 0.964 1.132 -1.351 1.00 98.62 88 GLN A O 1
ATOM 670 N N . ALA A 1 89 ? 1.687 0.373 0.630 1.00 98.62 89 ALA A N 1
ATOM 671 C CA . ALA A 1 89 ? 2.359 -0.804 0.089 1.00 98.62 89 ALA A CA 1
ATOM 672 C C . ALA A 1 89 ? 1.378 -1.741 -0.636 1.00 98.62 89 ALA A C 1
ATOM 674 O O . ALA A 1 89 ? 1.631 -2.136 -1.776 1.00 98.62 89 ALA A O 1
ATOM 675 N N . ALA A 1 90 ? 0.232 -2.045 -0.016 1.00 98.25 90 ALA A N 1
ATOM 676 C CA . ALA A 1 90 ? -0.825 -2.824 -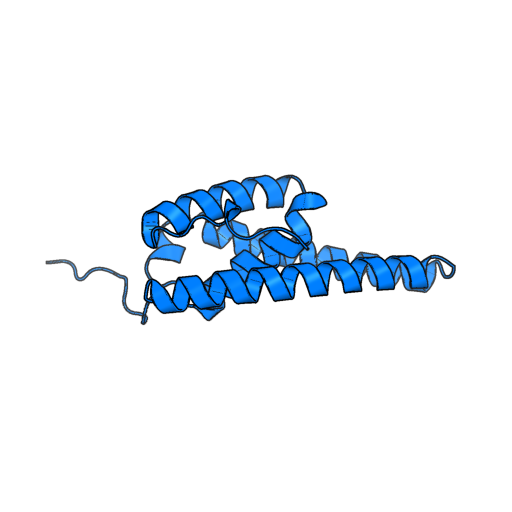0.654 1.00 98.25 90 ALA A CA 1
ATOM 677 C C . ALA A 1 90 ? -1.317 -2.147 -1.937 1.00 98.25 90 ALA A C 1
ATOM 679 O O . ALA A 1 90 ? -1.464 -2.805 -2.968 1.00 98.25 90 ALA A O 1
ATOM 680 N N . ARG A 1 91 ? -1.507 -0.824 -1.902 1.00 98.19 91 ARG A N 1
ATOM 681 C CA . ARG A 1 91 ? -1.992 -0.052 -3.043 1.00 98.19 91 ARG A CA 1
ATOM 682 C C . ARG A 1 91 ? -1.062 -0.131 -4.249 1.00 98.19 91 ARG A C 1
ATOM 684 O O . ARG A 1 91 ? -1.539 -0.373 -5.356 1.00 98.19 91 ARG A O 1
ATOM 691 N N . ILE A 1 92 ? 0.243 0.025 -4.022 1.00 98.50 92 ILE A N 1
ATOM 692 C CA . ILE A 1 92 ? 1.254 0.017 -5.087 1.00 98.50 92 ILE A CA 1
ATOM 693 C C . ILE A 1 92 ? 1.346 -1.362 -5.752 1.00 98.50 92 ILE A C 1
ATOM 695 O O . ILE A 1 92 ? 1.477 -1.442 -6.970 1.00 98.50 92 ILE A O 1
ATOM 699 N N . TRP A 1 93 ? 1.304 -2.448 -4.974 1.00 98.38 93 TRP A N 1
ATOM 700 C CA . TRP A 1 93 ? 1.819 -3.739 -5.449 1.00 98.38 93 TRP A CA 1
ATOM 701 C C . TRP A 1 93 ? 0.777 -4.841 -5.677 1.00 98.38 93 TRP A C 1
ATOM 703 O O . TRP A 1 93 ? 1.062 -5.791 -6.401 1.00 98.38 93 TRP A O 1
ATOM 713 N N . SER A 1 94 ? -0.425 -4.730 -5.114 1.00 97.31 94 SER A N 1
ATOM 714 C CA . SER A 1 94 ? -1.477 -5.767 -5.191 1.00 97.31 94 SER A CA 1
ATOM 715 C C . SER A 1 94 ? -1.886 -6.173 -6.607 1.00 97.31 94 SER A C 1
ATOM 717 O O . SER A 1 94 ? -2.150 -7.346 -6.849 1.00 97.31 94 SER A O 1
ATOM 719 N N . GLU A 1 95 ? -1.916 -5.247 -7.564 1.00 94.56 95 GLU A N 1
ATOM 720 C CA . GLU A 1 95 ? -2.273 -5.579 -8.952 1.00 94.56 95 GLU A CA 1
ATOM 721 C C . GLU A 1 95 ? -1.214 -6.444 -9.650 1.00 94.56 95 GLU A C 1
ATOM 723 O O . GLU A 1 95 ? -1.545 -7.248 -10.520 1.00 94.56 95 GLU A O 1
ATOM 728 N N . GLY A 1 96 ? 0.059 -6.281 -9.276 1.00 93.62 96 GLY A N 1
ATOM 729 C CA . GLY A 1 96 ? 1.190 -6.980 -9.889 1.00 93.62 96 GLY A CA 1
ATOM 730 C C . GLY A 1 96 ? 1.676 -8.204 -9.112 1.00 93.62 96 GLY A C 1
ATOM 731 O O . GLY A 1 96 ? 2.481 -8.971 -9.639 1.00 93.62 96 GLY A O 1
ATOM 732 N N . ASP A 1 97 ? 1.215 -8.391 -7.874 1.00 97.12 97 ASP A N 1
ATOM 733 C CA . ASP A 1 97 ? 1.692 -9.429 -6.966 1.00 97.12 97 ASP A CA 1
ATOM 734 C C . ASP A 1 97 ? 0.516 -10.147 -6.269 1.00 97.12 97 ASP A C 1
ATOM 736 O O . ASP A 1 97 ? -0.150 -9.566 -5.407 1.00 97.12 97 ASP A O 1
ATOM 740 N N . PRO A 1 98 ? 0.256 -11.431 -6.591 1.00 97.00 98 PRO A N 1
ATOM 741 C CA . PRO A 1 98 ? -0.900 -12.154 -6.062 1.00 97.00 98 PRO A CA 1
ATOM 742 C C . PRO A 1 98 ? -0.810 -12.443 -4.557 1.00 97.00 98 PRO A C 1
ATOM 744 O O . PRO A 1 98 ? -1.847 -12.607 -3.913 1.00 97.00 98 PRO A O 1
ATOM 747 N N . VAL A 1 99 ? 0.400 -12.506 -3.988 1.00 97.50 99 VAL A N 1
ATOM 748 C CA . VAL A 1 99 ? 0.590 -12.682 -2.540 1.00 97.50 99 VAL A CA 1
ATOM 749 C C . VAL A 1 99 ? 0.165 -11.403 -1.830 1.00 97.50 99 VAL A C 1
ATOM 751 O O . VAL A 1 99 ? -0.627 -11.448 -0.890 1.00 97.50 99 VAL A O 1
ATOM 754 N N . ILE A 1 100 ? 0.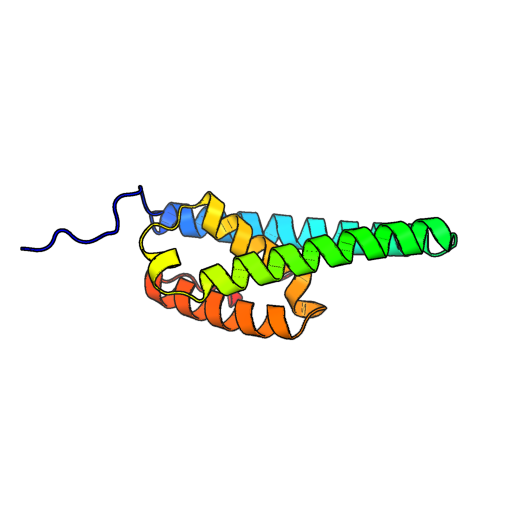611 -10.253 -2.334 1.00 98.31 100 ILE A N 1
ATOM 755 C CA . ILE A 1 100 ? 0.199 -8.947 -1.813 1.00 98.31 100 ILE A CA 1
ATOM 756 C C . ILE A 1 100 ? -1.304 -8.731 -1.998 1.00 98.31 100 ILE A C 1
ATOM 758 O O . ILE A 1 100 ? -1.943 -8.223 -1.083 1.00 98.31 100 ILE A O 1
ATOM 762 N N . ALA A 1 101 ? -1.897 -9.158 -3.117 1.00 98.00 101 ALA A N 1
ATOM 763 C CA . ALA A 1 101 ? -3.345 -9.079 -3.316 1.00 98.00 101 ALA A CA 1
ATOM 764 C C . ALA A 1 101 ? -4.134 -9.861 -2.249 1.00 98.00 101 ALA A C 1
ATOM 766 O O . ALA A 1 101 ? -5.212 -9.437 -1.832 1.00 98.00 101 ALA A O 1
ATOM 767 N N . ASP A 1 102 ? -3.627 -11.014 -1.797 1.00 98.06 102 ASP A N 1
ATOM 768 C CA . ASP A 1 102 ? -4.242 -11.749 -0.687 1.00 98.06 102 ASP A CA 1
ATOM 769 C C . ASP A 1 102 ? -4.084 -11.025 0.647 1.00 98.06 102 ASP A C 1
ATOM 771 O O . ASP A 1 102 ? -5.053 -10.885 1.398 1.00 98.06 102 ASP A O 1
ATOM 775 N N . LEU A 1 103 ? -2.890 -10.502 0.913 1.00 98.06 103 LEU A N 1
ATOM 776 C CA . LEU A 1 103 ? -2.626 -9.742 2.126 1.00 98.06 103 LEU A CA 1
ATOM 777 C C . LEU A 1 103 ? -3.434 -8.434 2.179 1.00 98.06 103 LEU A C 1
ATOM 779 O O . LEU A 1 103 ? -3.940 -8.093 3.243 1.00 98.06 103 LEU A O 1
ATOM 783 N N . GLU A 1 104 ? -3.655 -7.748 1.053 1.00 97.88 104 GLU A N 1
ATOM 784 C CA . GLU A 1 104 ? -4.534 -6.571 0.957 1.00 97.88 104 GLU A CA 1
ATOM 785 C C . GLU A 1 104 ? -5.969 -6.917 1.369 1.00 97.88 104 GLU A C 1
ATOM 787 O O . GLU A 1 104 ? -6.583 -6.179 2.137 1.00 97.88 104 GLU A O 1
ATOM 792 N N . ARG A 1 105 ? -6.511 -8.062 0.927 1.00 97.25 105 ARG A N 1
ATOM 793 C CA . ARG A 1 105 ? -7.860 -8.496 1.337 1.00 97.25 105 ARG A CA 1
ATOM 794 C C . ARG A 1 105 ? -7.954 -8.724 2.845 1.00 97.25 105 ARG A C 1
ATOM 796 O O . ARG A 1 105 ? -8.964 -8.372 3.465 1.00 97.25 105 ARG A O 1
ATOM 803 N N . ARG A 1 106 ? -6.908 -9.295 3.451 1.00 96.94 106 ARG A N 1
ATOM 804 C CA . ARG A 1 106 ? -6.825 -9.494 4.909 1.00 96.94 106 ARG A CA 1
ATOM 805 C C . ARG A 1 106 ? -6.702 -8.158 5.639 1.00 96.94 106 ARG A C 1
ATOM 807 O O . ARG A 1 106 ? -7.467 -7.916 6.570 1.00 96.94 106 ARG A O 1
ATOM 814 N N . LEU A 1 107 ? -5.820 -7.276 5.166 1.00 97.50 107 LEU A N 1
ATOM 815 C CA . LEU A 1 107 ? -5.644 -5.910 5.662 1.00 97.50 107 LEU A CA 1
ATOM 816 C C . LEU A 1 107 ? -6.974 -5.146 5.634 1.00 97.50 107 LEU A C 1
ATOM 818 O O . LEU A 1 107 ? -7.381 -4.603 6.653 1.00 97.50 107 LEU A O 1
ATOM 822 N N . ALA A 1 108 ? -7.694 -5.163 4.509 1.00 97.44 108 ALA A N 1
ATOM 823 C CA . ALA A 1 108 ? -8.995 -4.511 4.358 1.00 97.44 108 ALA A CA 1
ATOM 824 C C . ALA A 1 108 ? -10.044 -5.069 5.332 1.00 97.44 108 ALA A C 1
ATOM 826 O O . ALA A 1 108 ? -10.808 -4.315 5.938 1.00 97.44 108 ALA A O 1
ATOM 827 N N . SER A 1 109 ? -10.057 -6.390 5.527 1.00 96.31 109 SER A N 1
ATOM 828 C CA . SER A 1 109 ? -10.963 -7.046 6.476 1.00 96.31 109 SER A CA 1
ATOM 829 C C . SER A 1 109 ? -10.688 -6.608 7.918 1.00 96.31 109 SER A C 1
ATOM 831 O O . SER A 1 109 ? -11.624 -6.310 8.662 1.00 96.31 109 SER A O 1
ATOM 833 N N . GLN A 1 110 ? -9.414 -6.517 8.308 1.00 96.25 110 GLN A N 1
ATOM 834 C CA . GLN A 1 110 ? -9.023 -6.041 9.637 1.00 96.25 110 GLN A CA 1
ATOM 835 C C . GLN A 1 110 ? -9.273 -4.541 9.805 1.00 96.25 110 GLN A C 1
ATOM 837 O O . GLN A 1 110 ? -9.827 -4.133 10.819 1.00 96.25 110 GLN A O 1
ATOM 842 N N . LEU A 1 111 ? -8.978 -3.724 8.794 1.00 96.88 111 LEU A N 1
ATOM 843 C CA . LEU A 1 111 ? -9.246 -2.287 8.797 1.00 96.88 111 LEU A CA 1
ATOM 844 C C . LEU A 1 111 ? -10.737 -1.996 9.042 1.00 96.88 111 LEU A C 1
ATOM 846 O O . LEU A 1 111 ? -11.096 -1.158 9.877 1.00 96.88 111 LEU A O 1
ATOM 850 N N . ARG A 1 112 ? -11.619 -2.755 8.381 1.00 96.88 112 ARG A N 1
ATOM 851 C CA . ARG A 1 112 ? -13.065 -2.683 8.604 1.00 96.88 112 ARG A CA 1
ATOM 852 C C . ARG A 1 112 ? -13.453 -3.136 10.008 1.00 96.88 112 ARG A C 1
ATOM 854 O O . ARG A 1 112 ? -14.324 -2.524 10.617 1.00 96.88 112 ARG A O 1
ATOM 861 N N . ARG A 1 113 ? -12.824 -4.188 10.534 1.00 95.69 113 ARG A N 1
ATOM 862 C CA . ARG A 1 113 ? -13.104 -4.714 11.878 1.00 95.69 113 ARG A CA 1
ATOM 863 C C . ARG A 1 113 ? -12.649 -3.769 12.994 1.00 95.69 113 ARG A C 1
ATOM 865 O O . ARG A 1 113 ? -13.386 -3.595 13.957 1.00 95.69 113 ARG A O 1
ATOM 872 N N . VAL A 1 114 ? -11.448 -3.204 12.884 1.00 95.25 114 VAL A N 1
ATOM 873 C CA . VAL A 1 114 ? -10.796 -2.410 13.938 1.00 95.25 114 VAL A CA 1
ATOM 874 C C . VAL A 1 114 ? -11.263 -0.956 13.906 1.00 95.25 114 VAL A C 1
ATOM 876 O O . VAL A 1 114 ? -11.595 -0.396 14.947 1.00 95.25 114 VAL A O 1
ATOM 879 N N . PHE A 1 115 ? -11.347 -0.352 12.717 1.00 95.62 115 PHE A N 1
ATOM 880 C CA . PHE A 1 115 ? -11.651 1.076 12.560 1.00 95.62 115 PHE A CA 1
ATOM 881 C C . PHE A 1 115 ? -12.988 1.357 11.863 1.00 95.62 115 PHE A C 1
ATOM 883 O O . PHE A 1 115 ? -13.426 2.508 11.800 1.00 95.62 115 PHE A O 1
ATOM 890 N N . GLY A 1 116 ? -13.666 0.341 11.320 1.00 96.62 116 GLY A N 1
ATOM 891 C CA . GLY A 1 116 ? -14.888 0.556 10.540 1.00 96.62 116 GLY A CA 1
ATOM 892 C C . GLY A 1 116 ? -14.636 1.314 9.234 1.00 96.62 116 GLY A C 1
ATOM 893 O O . GLY A 1 116 ? -15.506 2.070 8.801 1.00 96.62 116 GLY A O 1
ATOM 894 N N . ILE A 1 117 ? -13.442 1.175 8.648 1.00 97.25 117 ILE A N 1
ATOM 895 C CA . ILE A 1 117 ? -13.055 1.813 7.382 1.00 97.25 117 ILE A CA 1
ATOM 896 C C . ILE A 1 117 ? -13.069 0.755 6.277 1.00 97.25 117 ILE A C 1
ATOM 898 O O . ILE A 1 117 ? -12.485 -0.317 6.429 1.00 97.25 117 ILE A O 1
ATOM 902 N N . ASP A 1 118 ? -13.738 1.060 5.167 1.00 95.44 118 ASP A N 1
ATOM 903 C CA . ASP A 1 118 ? -13.765 0.208 3.980 1.00 95.44 118 ASP A CA 1
ATOM 904 C C . ASP A 1 118 ? -12.710 0.669 2.967 1.00 95.44 118 ASP A C 1
ATOM 906 O O . ASP A 1 118 ? -12.868 1.706 2.322 1.00 95.44 118 ASP A O 1
ATOM 910 N N . LEU A 1 119 ? -11.634 -0.110 2.822 1.00 93.00 119 LEU A N 1
ATOM 911 C CA . LEU A 1 119 ? -10.547 0.197 1.889 1.00 93.00 119 LEU A CA 1
ATOM 912 C C . LEU A 1 119 ? -11.021 0.187 0.427 1.00 93.00 119 LEU A C 1
ATOM 914 O O . LEU A 1 119 ? -10.535 0.977 -0.381 1.00 93.00 119 LEU A O 1
ATOM 918 N N . ALA A 1 120 ? -12.006 -0.654 0.091 1.00 90.06 120 ALA A N 1
ATOM 919 C CA . ALA A 1 120 ? -12.566 -0.716 -1.258 1.00 90.06 120 ALA A CA 1
ATOM 920 C C . ALA A 1 120 ? -13.337 0.563 -1.634 1.00 90.06 120 ALA A C 1
ATOM 922 O O . ALA A 1 120 ? -13.529 0.846 -2.815 1.00 90.06 120 ALA A O 1
ATOM 923 N N . GLY A 1 121 ? -13.735 1.365 -0.639 1.00 88.50 121 GLY A N 1
ATOM 924 C CA . GLY A 1 121 ? -14.362 2.668 -0.838 1.00 88.50 121 GLY A CA 1
ATOM 925 C C . GLY A 1 121 ? -13.408 3.758 -1.339 1.00 88.50 121 GLY A C 1
ATOM 926 O O . GLY A 1 121 ? -13.879 4.831 -1.712 1.00 88.50 121 GLY A O 1
ATOM 927 N N . VAL A 1 122 ? -12.089 3.512 -1.370 1.00 90.94 122 VAL A N 1
ATOM 928 C CA . VAL A 1 122 ? -11.090 4.462 -1.882 1.00 90.94 122 VAL A CA 1
ATOM 929 C C . VAL A 1 122 ? -10.709 4.093 -3.327 1.00 90.94 122 VAL A C 1
ATOM 931 O O . VAL A 1 122 ? -9.907 3.176 -3.545 1.00 90.94 122 VAL A O 1
ATOM 934 N N . PRO A 1 123 ? -11.260 4.782 -4.345 1.00 89.31 123 PRO A N 1
ATOM 935 C CA . PRO A 1 123 ? -11.098 4.393 -5.746 1.00 89.31 123 PRO A CA 1
ATOM 936 C C . PRO A 1 123 ? -9.648 4.536 -6.220 1.00 89.31 123 PRO A C 1
ATOM 938 O O . PRO A 1 123 ? -8.965 5.479 -5.820 1.00 89.31 123 PRO A O 1
ATOM 941 N N . ARG A 1 124 ? -9.187 3.603 -7.067 1.00 88.69 124 ARG A N 1
ATOM 942 C CA . ARG A 1 124 ? -7.904 3.668 -7.803 1.00 88.69 124 ARG A CA 1
ATOM 943 C C . ARG A 1 124 ? -7.946 4.763 -8.863 1.00 88.69 124 ARG A C 1
ATOM 945 O O . ARG A 1 124 ? -8.988 4.950 -9.493 1.00 88.69 124 ARG A O 1
ATOM 952 N N . ARG A 1 125 ? -6.847 5.507 -9.002 1.00 82.19 125 ARG A N 1
ATOM 953 C CA . ARG A 1 125 ? -6.697 6.635 -9.935 1.00 82.19 125 ARG A CA 1
ATOM 954 C C . ARG A 1 125 ? -5.684 6.355 -11.037 1.00 82.19 125 ARG A C 1
ATOM 956 O O . ARG A 1 125 ? -4.682 5.665 -10.761 1.00 82.19 125 ARG A O 1
#

Secondary structure (DSSP, 8-state):
-PPPS--S-PPPHHHHHHHHHHHHHHHHHHHHHHHHHHHHHTT-HHHHHHHHHHHHHHHHHHHHHHHHTTSHHHHHS--HHHHHHHHHHHHHHTTT-HHHHHHHHHHHHHHHHHH---GGGS---

Mean predicted aligned error: 4.35 Å

Foldseek 3Di:
DDDDPLPAAADALVLLVVLLLVLLVVLLVVLVVLVVLCVVCVVPPVSNVVSVVVVVVLLVVLLVLLVCLLDPVCNSHPHSNSSSSNSSSLNNPLVPDVSSVVSVVSSQVVCCVNNVDHSPVRDRD

Solvent-accessible surface area (backbone atoms only — not comparable to full-atom values): 6703 Å² total; per-residue (Å²): 136,82,79,76,89,55,84,48,81,44,46,50,56,67,49,38,50,52,24,42,54,53,16,41,57,52,12,40,55,50,38,51,49,52,54,51,53,52,63,72,26,65,89,38,69,68,57,34,51,53,50,51,57,49,53,50,53,52,50,54,52,38,44,57,52,36,56,50,57,69,41,73,73,46,67,51,37,34,32,33,67,61,49,14,50,43,43,18,39,33,54,46,39,24,91,84,30,72,69,38,36,52,38,39,56,52,44,35,53,46,39,32,69,77,54,69,42,66,59,84,77,60,77,88,116

Radius of gyration: 16.24 Å; Cα contacts (8 Å, |Δi|>4): 121; chains: 1; bounding box: 36×23×61 Å

Sequence (125 aa):
MTLSPCASRAATREEALVAVVDACLLGDATLRAHIDHLRSAMPDPDRMRSLQSRLRREVDAARALLEAAAEPEWWCDVTAERLGAACQAARIWSEGDPVIADLERRLASQLRRVFGIDLAGVPRR